Protein AF-A0A1C6E6M8-F1 (afdb_monomer)

Mean predicted aligned error: 11.09 Å

Foldseek 3Di:
DDPPPVPPQPPLLVQLVVLVVDDDDRSLVVSLVVVLVVVLVCLLPPQCVDPVRVVCQLPQEYADPVSLVVNVVDPRCRSVVSSVVVNVVVVVVCVVVVVPPPPPDDDDDPPPPNHYHPSCVVSCCVSVPRSVVSSVVVVVVVVD

pLDDT: mean 75.67, std 17.4, range [36.88, 94.56]

Sequence (144 aa):
MDKGELEKLSIEHIRIYESFEKKEKCALCRCIEDFENQVLNAISTDLVMDLEFFPKFGEQYTFCDYHMSKMEDMRDKLGMAIMLKKLITLEIRKMESGQIENKVSKFFIKKANEKKCFVCEKVNLKAMNSDIDITLELWKNKEV

Solvent-accessible surface area (backbone atoms only — not comparable to full-atom values): 8591 Å² total; per-residue (Å²): 134,75,93,73,76,79,58,83,72,50,74,69,51,53,58,49,55,62,32,61,76,47,89,90,55,60,32,65,61,49,53,50,52,56,46,44,52,49,52,55,49,40,42,37,64,56,40,68,72,32,84,76,55,39,72,39,49,69,71,54,25,44,70,44,73,68,59,44,51,53,55,71,68,44,91,64,54,62,24,54,50,54,52,49,52,51,45,52,53,54,51,50,51,37,55,74,69,65,66,61,77,86,72,89,77,63,89,89,66,89,70,74,65,90,41,46,31,49,65,59,52,54,45,48,52,46,46,74,73,49,51,50,63,52,50,52,51,58,50,62,66,66,77,111

Radius of gyration: 20.33 Å; Cα contacts (8 Å, |Δi|>4): 88; chains: 1; bounding box: 51×35×60 Å

Secondary structure (DSSP, 8-state):
--TT------HHHHHHHHHHS--SS-HHHHHHHHHHHHHHHHHHHTGGG-TTHHHHBTTTEE--HHHHHHHHHSS--HHHHHHHHHHHHHHHHHHHTT------S-TT-----SSEEHHHHHHHHHIIIIIHHHHHHHHHTT--

Structure (mmCIF, N/CA/C/O backbone):
data_AF-A0A1C6E6M8-F1
#
_entry.id   AF-A0A1C6E6M8-F1
#
loop_
_atom_site.group_PDB
_atom_site.id
_atom_site.type_symbol
_atom_site.labe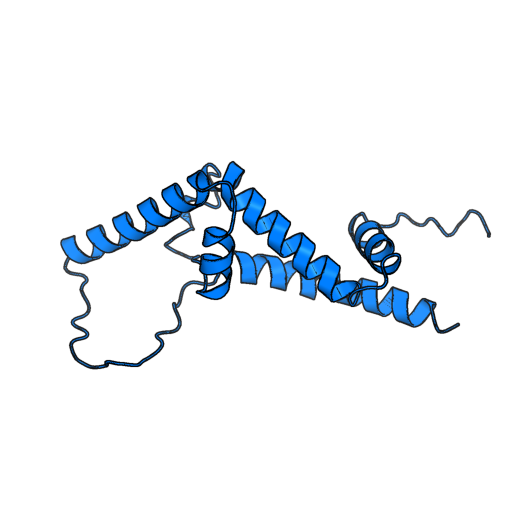l_atom_id
_atom_site.label_alt_id
_atom_site.label_comp_id
_atom_site.label_asym_id
_atom_site.label_entity_id
_atom_site.label_seq_id
_atom_site.pdbx_PDB_ins_code
_atom_site.Cartn_x
_atom_site.Cartn_y
_atom_site.Cartn_z
_atom_site.occupancy
_atom_site.B_iso_or_equiv
_atom_site.auth_seq_id
_atom_site.auth_comp_id
_atom_site.auth_asym_id
_atom_site.auth_atom_id
_atom_site.pdbx_PDB_model_num
ATOM 1 N N . MET A 1 1 ? 22.616 10.397 -34.368 1.00 42.84 1 MET A N 1
ATOM 2 C CA . MET A 1 1 ? 21.831 10.707 -33.159 1.00 42.84 1 MET A CA 1
ATOM 3 C C . MET A 1 1 ? 22.077 12.160 -32.838 1.00 42.84 1 MET A C 1
ATOM 5 O O . MET A 1 1 ? 23.188 12.507 -32.446 1.00 42.84 1 MET A O 1
ATOM 9 N N . ASP A 1 2 ? 21.101 12.994 -33.173 1.00 36.88 2 ASP A N 1
ATOM 10 C CA . ASP A 1 2 ? 21.190 14.437 -33.000 1.00 36.88 2 ASP A CA 1
ATOM 11 C C . ASP A 1 2 ? 21.008 14.797 -31.517 1.00 36.88 2 ASP A C 1
ATOM 13 O O . ASP A 1 2 ? 20.257 14.149 -30.791 1.00 36.88 2 ASP A O 1
ATOM 17 N N . LYS A 1 3 ? 21.753 15.795 -31.043 1.00 42.59 3 LYS A N 1
ATOM 18 C CA . LYS A 1 3 ? 21.921 16.132 -29.615 1.00 42.59 3 LYS A CA 1
ATOM 19 C C . LYS A 1 3 ? 20.726 16.895 -29.009 1.00 42.59 3 LYS A C 1
ATOM 21 O O . LYS A 1 3 ? 20.855 17.426 -27.909 1.00 42.59 3 LYS A O 1
ATOM 26 N N . GLY A 1 4 ? 19.594 16.958 -29.712 1.00 41.03 4 GLY A N 1
ATOM 27 C CA . GLY A 1 4 ? 18.408 17.739 -29.335 1.00 41.03 4 GLY A CA 1
ATOM 28 C C . GLY A 1 4 ? 17.255 16.951 -28.704 1.00 41.03 4 GLY A C 1
ATOM 29 O O . GLY A 1 4 ? 16.408 17.564 -28.070 1.00 41.03 4 GLY A O 1
ATOM 30 N N . GLU A 1 5 ? 17.226 15.619 -28.824 1.00 45.94 5 GLU A N 1
ATOM 31 C CA . GLU A 1 5 ? 16.059 14.793 -28.438 1.00 45.94 5 GLU A CA 1
ATOM 32 C C . GLU A 1 5 ? 16.144 14.172 -27.033 1.00 45.94 5 GLU A C 1
ATOM 34 O O . GLU A 1 5 ? 15.262 13.423 -26.625 1.00 45.94 5 GLU A O 1
ATOM 39 N N . LEU A 1 6 ? 17.155 14.529 -26.234 1.00 47.50 6 LEU A N 1
ATOM 40 C CA . LEU A 1 6 ? 17.065 14.400 -24.772 1.00 47.50 6 LEU A CA 1
ATOM 41 C C . LEU A 1 6 ? 16.269 15.586 -24.200 1.00 47.50 6 LEU A C 1
ATOM 43 O O . LEU A 1 6 ? 16.694 16.257 -23.257 1.00 47.50 6 LEU A O 1
ATOM 47 N N . GLU A 1 7 ? 15.103 15.863 -24.785 1.00 47.25 7 GLU A N 1
ATOM 48 C CA . GLU A 1 7 ? 14.041 16.563 -24.072 1.00 47.25 7 GLU A CA 1
ATOM 49 C C . GLU A 1 7 ? 13.844 15.827 -22.747 1.00 47.25 7 GLU A C 1
ATOM 51 O O . GLU A 1 7 ? 13.830 14.598 -22.723 1.00 47.25 7 GLU A O 1
ATOM 56 N N . LYS A 1 8 ? 13.821 16.573 -21.636 1.00 49.94 8 LYS A N 1
ATOM 57 C CA . LYS A 1 8 ? 13.818 16.056 -20.260 1.00 49.94 8 LYS A CA 1
ATOM 58 C C . LYS A 1 8 ? 12.895 14.841 -20.118 1.00 49.94 8 LYS A C 1
ATOM 60 O O . LYS A 1 8 ? 11.706 15.000 -19.855 1.00 49.94 8 LYS A O 1
ATOM 65 N N . LEU A 1 9 ? 13.460 13.640 -20.228 1.00 55.22 9 LEU A N 1
ATOM 66 C CA . LEU A 1 9 ? 12.756 12.407 -19.918 1.00 55.22 9 LEU A CA 1
ATOM 67 C C . LEU A 1 9 ? 12.319 12.527 -18.462 1.00 55.22 9 LEU A C 1
ATOM 69 O O . LEU A 1 9 ? 13.164 12.626 -17.566 1.00 55.22 9 LEU A O 1
ATOM 73 N N . SER A 1 10 ? 11.005 12.598 -18.222 1.00 63.72 10 SER A N 1
ATOM 74 C CA . SER A 1 10 ? 10.509 12.576 -16.848 1.00 63.72 10 SER A CA 1
ATOM 75 C C . SER A 1 10 ? 11.003 11.282 -16.193 1.00 63.72 10 SER A C 1
ATOM 77 O O . SER A 1 10 ? 11.241 10.276 -16.867 1.00 63.72 10 SER A O 1
ATOM 79 N N . ILE A 1 11 ? 11.176 11.290 -14.871 1.00 62.75 11 ILE A N 1
ATOM 80 C CA . ILE A 1 11 ? 11.626 10.102 -14.126 1.00 62.75 11 ILE A CA 1
ATOM 81 C C . ILE A 1 11 ? 10.732 8.883 -14.440 1.00 62.75 11 ILE A C 1
ATOM 83 O O . ILE A 1 11 ? 11.206 7.747 -14.448 1.00 62.75 11 ILE A O 1
ATOM 87 N N . GLU A 1 12 ? 9.456 9.116 -14.761 1.00 62.62 12 GLU A N 1
ATOM 88 C CA . GLU A 1 12 ? 8.508 8.074 -15.164 1.00 62.62 12 GLU A CA 1
ATOM 89 C C . GLU A 1 12 ? 8.906 7.400 -16.484 1.00 62.62 12 GLU A C 1
ATOM 91 O O . GLU A 1 12 ? 8.842 6.174 -16.577 1.00 62.62 12 GLU A O 1
ATOM 96 N N . HIS A 1 13 ? 9.404 8.160 -17.466 1.00 65.56 13 HIS A N 1
ATOM 97 C CA . H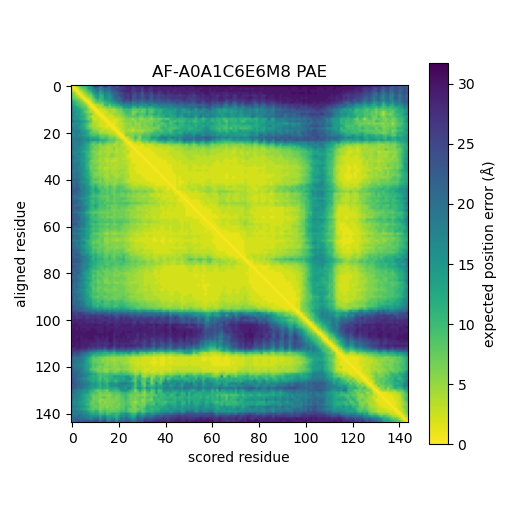IS A 1 13 ? 9.872 7.608 -18.737 1.00 65.56 13 HIS A CA 1
ATOM 98 C C . HIS A 1 13 ? 11.057 6.665 -18.527 1.00 65.56 13 HIS A C 1
ATOM 100 O O . HIS A 1 13 ? 11.040 5.543 -19.032 1.00 65.56 13 HIS A O 1
ATOM 106 N N . ILE A 1 14 ? 12.057 7.077 -17.737 1.00 69.25 14 ILE A N 1
ATOM 107 C CA . ILE A 1 14 ? 13.278 6.289 -17.481 1.00 69.25 14 ILE A CA 1
ATOM 108 C C . ILE A 1 14 ? 12.923 4.901 -16.931 1.00 69.25 14 ILE A C 1
ATOM 110 O O . ILE A 1 14 ? 13.394 3.885 -17.437 1.00 69.25 14 ILE A O 1
ATOM 114 N N . ARG A 1 15 ? 12.015 4.845 -15.952 1.00 68.25 15 ARG A N 1
ATOM 115 C CA . ARG A 1 15 ? 11.573 3.593 -15.323 1.00 68.25 15 ARG A CA 1
ATOM 116 C C . ARG A 1 15 ? 10.910 2.623 -16.310 1.00 68.25 15 ARG A C 1
ATOM 118 O O . ARG A 1 15 ? 11.092 1.405 -16.216 1.00 68.25 15 ARG A O 1
ATOM 125 N N . ILE A 1 16 ? 10.126 3.154 -17.245 1.00 70.00 16 ILE A N 1
ATOM 126 C CA . ILE A 1 16 ? 9.446 2.354 -18.268 1.00 70.00 16 ILE A CA 1
ATOM 127 C C . ILE A 1 16 ? 10.457 1.873 -19.312 1.00 70.00 16 ILE A C 1
ATOM 129 O O . ILE A 1 16 ? 10.448 0.689 -19.653 1.00 70.00 16 ILE A O 1
ATOM 133 N N . TYR A 1 17 ? 11.380 2.735 -19.750 1.00 71.19 17 TYR A N 1
ATOM 134 C CA . TYR A 1 17 ? 12.478 2.365 -20.650 1.00 71.19 17 TYR A CA 1
ATOM 135 C C . TYR A 1 17 ? 13.330 1.220 -20.090 1.00 71.19 17 TYR A C 1
ATOM 137 O O . TYR A 1 17 ? 13.491 0.202 -20.763 1.00 71.19 17 TYR A O 1
ATOM 145 N N . GLU A 1 18 ? 13.792 1.320 -18.841 1.00 70.81 18 GLU A N 1
ATOM 146 C CA . GLU A 1 18 ? 14.549 0.251 -18.166 1.00 70.81 18 GLU A CA 1
ATOM 147 C C . GLU A 1 18 ? 13.756 -1.066 -18.095 1.00 70.81 18 GLU A C 1
ATOM 149 O O . GLU A 1 18 ? 14.308 -2.169 -18.161 1.00 70.81 18 GLU A O 1
ATOM 154 N N . SER A 1 19 ? 12.427 -0.977 -18.001 1.00 70.50 19 SER A N 1
ATOM 155 C CA . SER A 1 19 ? 11.555 -2.152 -17.979 1.00 70.50 19 SER A CA 1
ATOM 156 C C . SER A 1 19 ? 11.433 -2.841 -19.343 1.00 70.50 19 SER A C 1
ATOM 158 O O . SER A 1 19 ? 11.178 -4.049 -19.374 1.00 70.50 19 SER A O 1
ATOM 160 N N . PHE A 1 20 ? 11.647 -2.119 -20.451 1.00 69.94 20 PHE A N 1
ATOM 161 C CA . PHE A 1 20 ? 11.684 -2.667 -21.814 1.00 69.94 20 PHE A CA 1
ATOM 162 C C . PHE A 1 20 ? 12.978 -3.425 -22.141 1.00 69.94 20 PHE A C 1
ATOM 164 O O . PHE A 1 20 ? 12.977 -4.235 -23.069 1.00 69.94 20 PHE A O 1
ATOM 171 N N . GLU A 1 21 ? 14.068 -3.205 -21.403 1.00 70.00 21 GLU A N 1
ATOM 172 C CA . GLU A 1 21 ? 15.346 -3.899 -21.634 1.00 70.00 21 GLU A CA 1
ATOM 173 C C . GLU A 1 21 ? 15.301 -5.380 -21.216 1.00 70.00 21 GLU A C 1
ATOM 175 O O . GLU A 1 21 ? 16.079 -6.209 -21.695 1.00 70.00 21 GLU A O 1
ATOM 180 N N . LYS A 1 22 ? 14.350 -5.748 -20.352 1.00 67.69 22 LYS A N 1
ATOM 181 C CA . LYS A 1 22 ? 14.202 -7.098 -19.794 1.00 67.69 22 LYS A CA 1
ATOM 182 C C . LYS A 1 22 ? 13.121 -7.896 -20.547 1.00 67.69 22 LYS A C 1
ATOM 184 O O . LYS A 1 22 ? 11.994 -7.434 -20.697 1.00 67.69 22 LYS A O 1
ATOM 189 N N . LYS A 1 23 ? 13.419 -9.141 -20.955 1.00 65.19 23 LYS A N 1
ATOM 190 C CA . LYS A 1 23 ? 12.580 -9.934 -21.894 1.00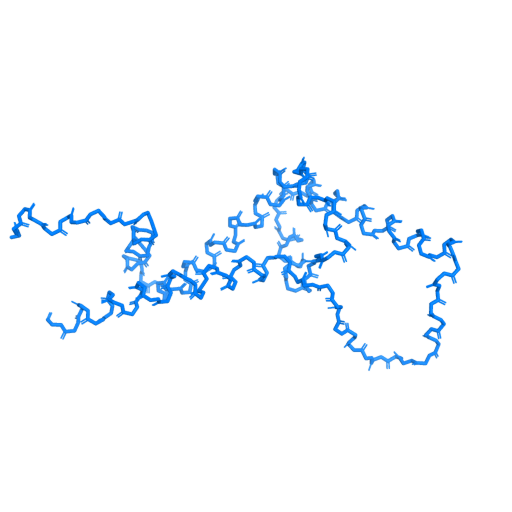 65.19 23 LYS A CA 1
ATOM 191 C C . LYS A 1 23 ? 11.507 -10.858 -21.282 1.00 65.19 23 LYS A C 1
ATOM 193 O O . LYS A 1 23 ? 10.742 -11.458 -22.022 1.00 65.19 23 LYS A O 1
ATOM 198 N N . GLU A 1 24 ? 11.440 -11.002 -19.960 1.00 66.81 24 GLU A N 1
ATOM 199 C CA . GLU A 1 24 ? 10.632 -12.063 -19.314 1.00 66.81 24 GLU A CA 1
ATOM 200 C C . GLU A 1 24 ? 9.128 -11.757 -19.133 1.00 66.81 24 GLU A C 1
ATOM 202 O O . GLU A 1 24 ? 8.327 -12.677 -18.996 1.00 66.81 24 GLU A O 1
ATOM 207 N N . LYS A 1 25 ? 8.730 -10.478 -19.113 1.00 67.62 25 LYS A N 1
ATOM 208 C CA . LYS A 1 25 ? 7.346 -10.000 -18.918 1.00 67.62 25 LYS A CA 1
ATOM 209 C C . LYS A 1 25 ? 7.129 -8.714 -19.719 1.00 67.62 25 LYS A C 1
ATOM 211 O O . LYS A 1 25 ? 8.094 -8.002 -20.002 1.00 67.62 25 LYS A O 1
ATOM 216 N N . CYS A 1 26 ? 5.867 -8.389 -20.017 1.00 79.19 26 CYS A N 1
ATOM 217 C CA . CYS A 1 26 ? 5.480 -7.080 -20.555 1.00 79.19 26 CYS A CA 1
ATOM 218 C C . CYS A 1 26 ? 6.030 -5.947 -19.666 1.00 79.19 26 CYS A C 1
ATOM 220 O O . CYS A 1 26 ? 5.900 -6.008 -18.440 1.00 79.19 26 CYS A O 1
ATOM 222 N N . ALA A 1 27 ? 6.634 -4.922 -20.279 1.00 75.62 27 ALA A N 1
ATOM 223 C CA . ALA A 1 27 ? 7.276 -3.808 -19.575 1.00 75.62 27 ALA A CA 1
ATOM 224 C C . ALA A 1 27 ? 6.306 -3.073 -18.634 1.00 75.62 27 ALA A C 1
ATOM 226 O O . ALA A 1 27 ? 6.650 -2.819 -17.481 1.00 75.62 27 ALA A O 1
ATOM 227 N N . LEU A 1 28 ? 5.067 -2.837 -19.083 1.00 77.06 28 LEU A N 1
ATOM 228 C CA . LEU A 1 28 ? 4.018 -2.228 -18.264 1.00 77.06 28 LEU A CA 1
ATOM 229 C C . LEU A 1 28 ? 3.658 -3.101 -17.056 1.00 77.06 28 LEU A C 1
ATOM 231 O O . LEU A 1 28 ? 3.606 -2.610 -15.932 1.00 77.06 28 LEU A O 1
ATOM 235 N N . CYS A 1 29 ? 3.462 -4.407 -17.264 1.00 79.94 29 CYS A N 1
ATOM 236 C CA . CYS A 1 29 ? 3.164 -5.331 -16.167 1.00 79.94 29 CYS A CA 1
ATOM 237 C C . CYS A 1 29 ? 4.280 -5.333 -15.115 1.00 79.94 29 CYS A C 1
ATOM 239 O O . CYS A 1 29 ? 3.991 -5.329 -13.922 1.00 79.94 29 CYS A O 1
ATOM 241 N N . ARG A 1 30 ? 5.544 -5.277 -15.551 1.00 80.31 30 ARG A N 1
ATOM 242 C CA . ARG A 1 30 ? 6.709 -5.182 -14.663 1.00 80.31 30 ARG A CA 1
ATOM 243 C C . ARG A 1 30 ? 6.720 -3.868 -13.881 1.00 80.31 30 ARG A C 1
ATOM 245 O O . ARG A 1 30 ? 6.867 -3.890 -12.668 1.00 80.31 30 ARG A O 1
ATOM 252 N N . CYS A 1 31 ? 6.493 -2.735 -14.547 1.00 79.94 31 CYS A N 1
ATOM 253 C CA . CYS A 1 31 ? 6.389 -1.427 -13.892 1.00 79.94 31 CYS A CA 1
ATOM 254 C C . CYS A 1 31 ? 5.286 -1.384 -12.829 1.00 79.94 31 CYS A C 1
ATOM 256 O O . CYS A 1 31 ? 5.480 -0.796 -11.760 1.00 79.94 31 CYS A O 1
ATOM 258 N N . ILE A 1 32 ? 4.141 -2.001 -13.111 1.00 83.25 32 ILE A N 1
ATOM 259 C CA . ILE A 1 32 ? 3.025 -2.097 -12.171 1.00 83.25 32 ILE A CA 1
ATOM 260 C C . ILE A 1 32 ? 3.418 -2.958 -10.966 1.00 83.25 32 ILE A C 1
ATOM 262 O O . ILE A 1 32 ? 3.286 -2.500 -9.834 1.00 83.25 32 ILE A O 1
ATOM 266 N N . GLU A 1 33 ? 3.963 -4.152 -11.197 1.00 86.69 33 GLU A N 1
ATOM 267 C CA . GLU A 1 33 ? 4.386 -5.086 -10.143 1.00 86.69 33 GLU A CA 1
ATOM 268 C C . GLU A 1 33 ? 5.499 -4.495 -9.262 1.00 86.69 33 GLU A C 1
ATOM 270 O O . GLU A 1 33 ? 5.420 -4.533 -8.035 1.00 86.69 33 GLU A O 1
ATOM 275 N N . ASP A 1 34 ? 6.499 -3.853 -9.867 1.00 86.06 34 ASP A N 1
ATOM 276 C CA . ASP A 1 34 ? 7.574 -3.180 -9.138 1.00 86.06 34 ASP A CA 1
ATOM 277 C C . ASP A 1 34 ? 7.033 -2.030 -8.284 1.00 86.06 34 ASP A C 1
ATOM 279 O O . ASP A 1 34 ? 7.527 -1.783 -7.185 1.00 86.06 34 ASP A O 1
ATOM 283 N N . PHE A 1 35 ? 6.014 -1.313 -8.767 1.00 87.19 35 PHE A N 1
ATOM 284 C CA . PHE A 1 35 ? 5.427 -0.220 -7.997 1.00 87.19 35 PHE A CA 1
ATOM 285 C C . PHE A 1 35 ? 4.570 -0.743 -6.852 1.00 87.19 35 PHE A C 1
ATOM 287 O O . PHE A 1 35 ? 4.652 -0.228 -5.743 1.00 87.19 35 PHE A O 1
ATOM 294 N N . GLU A 1 36 ? 3.777 -1.777 -7.109 1.00 91.25 36 GLU A N 1
ATOM 295 C CA . GLU A 1 36 ? 3.016 -2.479 -6.084 1.00 91.25 36 GLU A CA 1
ATOM 296 C C . GLU A 1 36 ? 3.945 -2.929 -4.946 1.00 91.25 36 GLU A C 1
ATOM 298 O O . GLU A 1 36 ? 3.691 -2.616 -3.783 1.00 91.25 36 GLU A O 1
ATOM 303 N N . ASN A 1 37 ? 5.077 -3.556 -5.280 1.00 90.81 37 ASN A N 1
ATOM 304 C CA . ASN A 1 37 ? 6.082 -3.984 -4.306 1.00 90.81 37 ASN A CA 1
ATOM 305 C C . ASN A 1 37 ? 6.709 -2.803 -3.547 1.00 90.81 37 ASN A C 1
ATOM 307 O O . ASN A 1 37 ? 6.916 -2.891 -2.338 1.00 90.81 37 ASN A O 1
ATOM 311 N N . GLN A 1 38 ? 6.980 -1.677 -4.216 1.00 90.00 38 GLN A N 1
ATOM 312 C CA . GLN A 1 38 ? 7.456 -0.455 -3.552 1.00 90.00 38 GLN A CA 1
ATOM 313 C C . GLN A 1 38 ? 6.437 0.082 -2.542 1.00 90.00 38 GLN A C 1
ATOM 315 O O . GLN A 1 38 ? 6.815 0.445 -1.430 1.00 90.00 38 GLN A O 1
ATOM 320 N N . VAL A 1 39 ? 5.151 0.100 -2.899 1.00 91.25 39 VAL A N 1
ATOM 321 C CA . VAL A 1 39 ? 4.078 0.537 -1.997 1.00 91.25 39 VAL A CA 1
ATOM 322 C C . VAL A 1 39 ? 3.973 -0.404 -0.795 1.00 91.25 39 VAL A C 1
ATOM 324 O O . VAL A 1 39 ? 3.912 0.071 0.334 1.00 91.25 39 VAL A O 1
ATOM 327 N N . LEU A 1 40 ? 4.003 -1.723 -1.007 1.00 91.56 40 LEU A N 1
ATOM 328 C CA . LEU A 1 40 ? 3.976 -2.722 0.071 1.00 91.56 40 LEU A CA 1
ATOM 329 C C . LEU A 1 40 ? 5.181 -2.588 1.024 1.00 91.56 40 LEU A C 1
ATOM 331 O O . LEU A 1 40 ? 5.022 -2.640 2.246 1.00 91.56 40 LEU A O 1
ATOM 335 N N . ASN A 1 41 ? 6.374 -2.329 0.480 1.00 90.88 41 ASN A N 1
ATOM 336 C CA . ASN A 1 41 ? 7.575 -2.035 1.266 1.00 90.88 41 ASN A CA 1
ATOM 337 C C . ASN A 1 41 ? 7.420 -0.761 2.097 1.00 90.88 41 ASN A C 1
ATOM 339 O O . ASN A 1 41 ? 7.645 -0.808 3.303 1.00 90.88 41 ASN A O 1
ATOM 343 N N . ALA A 1 42 ? 6.954 0.333 1.493 1.00 90.12 42 ALA A N 1
ATOM 344 C CA . ALA A 1 42 ? 6.717 1.586 2.205 1.00 90.12 42 ALA A CA 1
ATOM 345 C C . ALA A 1 42 ? 5.669 1.433 3.320 1.00 90.12 42 ALA A C 1
AT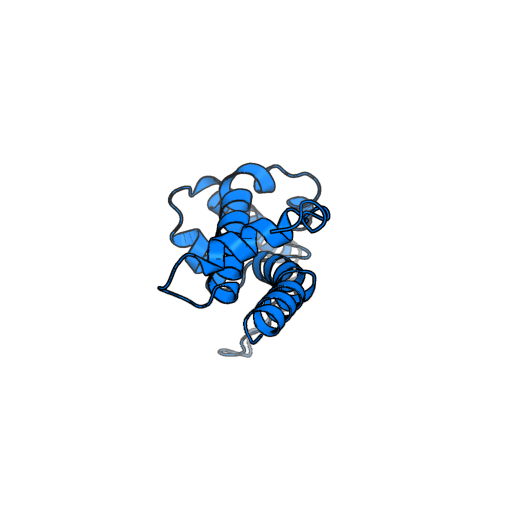OM 347 O O . ALA A 1 42 ? 5.792 2.051 4.374 1.00 90.12 42 ALA A O 1
ATOM 348 N N . ILE A 1 43 ? 4.649 0.588 3.117 1.00 89.38 43 ILE A N 1
ATOM 349 C CA . ILE A 1 43 ? 3.680 0.231 4.164 1.00 89.38 43 ILE A CA 1
ATOM 350 C C . ILE A 1 43 ? 4.367 -0.485 5.318 1.00 89.38 43 ILE A C 1
ATOM 352 O O . ILE A 1 43 ? 4.072 -0.196 6.472 1.00 89.38 43 ILE A O 1
ATOM 356 N N . SER A 1 44 ? 5.258 -1.423 5.018 1.00 85.19 44 SER A N 1
ATOM 357 C CA . SER A 1 44 ? 5.912 -2.235 6.042 1.00 85.19 44 SER A CA 1
ATOM 358 C C . SER A 1 44 ? 6.897 -1.445 6.907 1.00 85.19 44 SER A C 1
ATOM 360 O O . SER A 1 44 ? 7.148 -1.863 8.036 1.00 85.19 44 SER A O 1
ATOM 362 N N . THR A 1 45 ? 7.398 -0.306 6.414 1.00 85.94 45 THR A N 1
ATOM 363 C CA . THR A 1 45 ? 8.394 0.530 7.098 1.00 85.94 45 THR A CA 1
ATOM 364 C C . THR A 1 45 ? 7.836 1.882 7.546 1.00 85.94 45 THR A C 1
ATOM 366 O O . THR A 1 45 ? 7.594 2.099 8.732 1.00 85.94 45 THR A O 1
ATOM 369 N N . ASP A 1 46 ? 7.615 2.797 6.606 1.00 88.19 46 ASP A N 1
ATOM 370 C CA . ASP A 1 46 ? 7.522 4.230 6.894 1.00 88.19 46 ASP A CA 1
ATOM 371 C C . ASP A 1 46 ? 6.074 4.685 7.070 1.00 88.19 46 ASP A C 1
ATOM 373 O O . ASP A 1 46 ? 5.762 5.483 7.954 1.00 88.19 46 ASP A O 1
ATOM 377 N N . LEU A 1 47 ? 5.152 4.142 6.269 1.00 88.00 47 LEU A N 1
ATOM 378 C CA . LEU A 1 47 ? 3.768 4.613 6.263 1.00 88.00 47 LEU A CA 1
ATOM 379 C C . LEU A 1 47 ? 3.025 4.280 7.558 1.00 88.00 47 LEU A C 1
ATOM 381 O O . LEU A 1 47 ? 2.100 4.998 7.919 1.00 88.00 47 LEU A O 1
ATOM 385 N N . VAL A 1 48 ? 3.424 3.256 8.316 1.00 88.50 48 VAL A N 1
ATOM 386 C CA . VAL A 1 48 ? 2.823 3.013 9.644 1.00 88.50 48 VAL A CA 1
ATOM 387 C C . VAL A 1 48 ? 3.100 4.125 10.658 1.00 88.50 48 VAL A C 1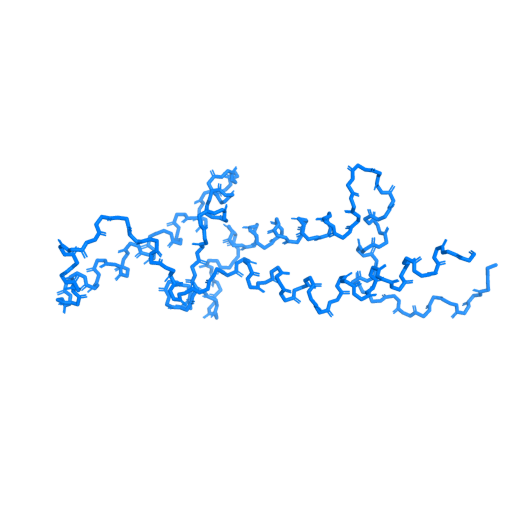
ATOM 389 O O . VAL A 1 48 ? 2.423 4.187 11.682 1.00 88.50 48 VAL A O 1
ATOM 392 N N . MET A 1 49 ? 4.059 5.008 10.378 1.00 89.38 49 MET A N 1
ATOM 393 C CA . MET A 1 49 ? 4.359 6.193 11.183 1.00 89.38 49 MET A CA 1
ATOM 394 C C . MET A 1 49 ? 3.826 7.488 10.554 1.00 89.38 49 MET A C 1
ATOM 396 O O . MET A 1 49 ? 3.900 8.546 11.178 1.00 89.38 49 MET A O 1
ATOM 400 N N . ASP A 1 50 ? 3.288 7.423 9.337 1.00 93.06 50 ASP A N 1
ATOM 401 C CA . ASP A 1 50 ? 2.846 8.599 8.599 1.00 93.06 50 ASP A CA 1
ATOM 402 C C . ASP A 1 50 ? 1.552 9.186 9.187 1.00 93.06 50 ASP A C 1
ATOM 404 O O . ASP A 1 50 ? 0.531 8.505 9.339 1.00 93.06 50 ASP A O 1
ATOM 408 N N . LEU A 1 51 ? 1.599 10.480 9.512 1.00 91.50 51 LEU A N 1
ATOM 409 C CA . LEU A 1 51 ? 0.515 11.187 10.197 1.00 91.50 51 LEU A CA 1
ATOM 410 C C . LEU A 1 51 ? -0.696 11.467 9.297 1.00 91.50 51 LEU A C 1
ATOM 412 O O . LEU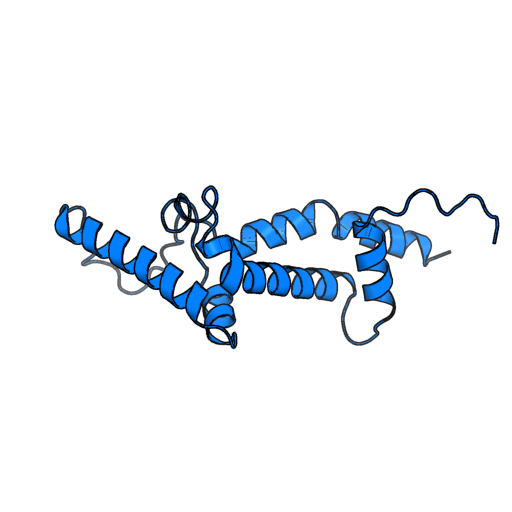 A 1 51 ? -1.772 11.753 9.816 1.00 91.50 51 LEU A O 1
ATOM 416 N N . GLU A 1 52 ? -0.565 11.374 7.974 1.00 90.62 52 GLU A N 1
ATOM 417 C CA . GLU A 1 52 ? -1.679 11.592 7.049 1.00 90.62 52 GLU A CA 1
ATOM 418 C C . GLU A 1 52 ? -2.351 10.287 6.621 1.00 90.62 52 GLU A C 1
ATOM 420 O O . GLU A 1 52 ? -3.573 10.226 6.453 1.00 90.62 52 GLU A O 1
ATOM 425 N N . PHE A 1 53 ? -1.557 9.242 6.416 1.00 90.75 53 PHE A N 1
ATOM 426 C CA . PHE A 1 53 ? -1.985 7.931 5.968 1.00 90.75 53 PHE A CA 1
ATOM 427 C C . PHE A 1 53 ? -2.493 7.089 7.129 1.00 90.75 53 PHE A C 1
ATOM 429 O O . PHE A 1 53 ? -3.608 6.561 7.046 1.00 90.75 53 PHE A O 1
ATOM 436 N N . PHE A 1 54 ? -1.708 6.952 8.204 1.00 92.38 54 PHE A N 1
ATOM 437 C CA . PHE A 1 54 ? -2.017 5.978 9.242 1.00 92.38 54 PHE A CA 1
ATOM 438 C C . PHE A 1 54 ? -3.387 6.234 9.873 1.00 92.38 54 PHE A C 1
ATOM 440 O O . PHE A 1 54 ? -4.129 5.260 9.994 1.00 92.38 54 PHE A O 1
ATOM 447 N N . PRO A 1 55 ? -3.823 7.480 10.180 1.00 92.75 55 PRO A N 1
ATOM 448 C CA . PRO A 1 55 ? -5.180 7.754 10.664 1.00 92.75 55 PRO A CA 1
ATOM 449 C C . PRO A 1 55 ? -6.287 7.270 9.721 1.00 92.75 55 PRO A C 1
ATOM 451 O O . PRO A 1 55 ? -7.239 6.649 10.188 1.00 92.75 55 PRO A O 1
ATOM 454 N N . LYS A 1 56 ? -6.116 7.438 8.404 1.00 92.56 56 LYS A N 1
ATOM 455 C CA . LYS A 1 56 ? -7.100 7.039 7.381 1.00 92.56 56 LYS A CA 1
ATOM 456 C C . LYS A 1 56 ? -7.181 5.523 7.195 1.00 92.56 56 LYS A C 1
ATOM 458 O O . LYS A 1 56 ? -8.210 5.009 6.745 1.00 92.56 56 LYS A O 1
ATOM 463 N N . PHE A 1 57 ? -6.121 4.786 7.528 1.00 91.69 57 PHE A N 1
ATOM 464 C CA . PHE A 1 57 ? -6.136 3.328 7.458 1.00 91.69 57 PHE A CA 1
ATOM 465 C C . PHE A 1 57 ? -7.088 2.726 8.496 1.00 91.69 57 PHE A C 1
ATOM 467 O O . PHE A 1 57 ? -7.045 3.065 9.676 1.00 91.69 57 PHE A O 1
ATOM 474 N N . GLY A 1 58 ? -7.956 1.820 8.059 1.00 89.31 58 GLY A N 1
ATOM 475 C CA . GLY A 1 58 ? -9.031 1.245 8.858 1.00 89.31 58 GLY A CA 1
ATOM 476 C C . GLY A 1 58 ? -10.315 2.075 8.873 1.00 89.31 58 GLY A C 1
ATOM 477 O O . GLY A 1 58 ? -11.354 1.522 9.219 1.00 89.31 58 GLY A O 1
ATOM 478 N N . GLU A 1 59 ? -10.295 3.337 8.441 1.00 88.94 59 GLU A N 1
ATOM 479 C CA . GLU A 1 59 ? -11.487 4.191 8.310 1.00 88.94 59 GLU A CA 1
ATOM 480 C C . GLU A 1 59 ? -11.897 4.349 6.845 1.00 88.94 59 GLU A C 1
ATOM 482 O O . GLU A 1 59 ? -13.008 3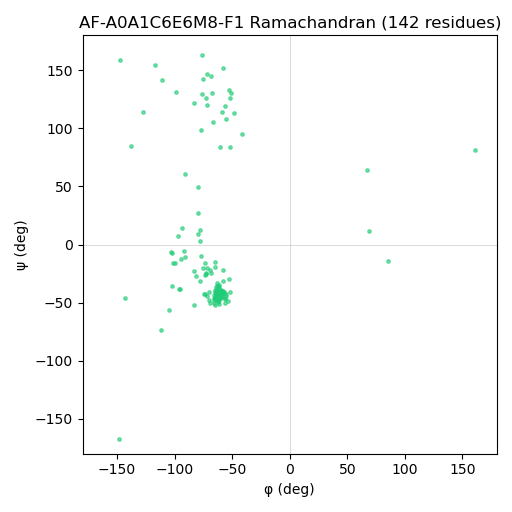.983 6.475 1.00 88.94 59 GLU A O 1
ATOM 487 N N . GLN A 1 60 ? -10.971 4.820 6.010 1.00 90.56 60 GLN A N 1
ATOM 488 C CA . GLN A 1 60 ? -11.165 5.056 4.576 1.00 90.56 60 GLN A CA 1
ATOM 489 C C . GLN A 1 60 ? -10.534 3.941 3.738 1.00 90.56 60 GLN A C 1
ATOM 491 O O . GLN A 1 60 ? -11.079 3.531 2.712 1.00 90.56 60 GLN A O 1
ATOM 496 N N . TYR A 1 61 ? -9.397 3.423 4.210 1.00 90.81 61 TYR A N 1
ATOM 497 C CA . TYR A 1 61 ? -8.610 2.424 3.500 1.00 90.81 61 TYR A CA 1
ATOM 498 C C . TYR A 1 61 ? -8.511 1.101 4.251 1.00 90.81 61 TYR A C 1
ATOM 500 O O . TYR A 1 61 ? -8.581 1.044 5.477 1.00 90.81 61 TYR A O 1
ATOM 508 N N . THR A 1 62 ? -8.296 0.027 3.503 1.00 91.88 62 THR A N 1
ATOM 509 C CA . THR A 1 62 ? -7.961 -1.304 4.019 1.00 91.88 62 THR A CA 1
ATOM 510 C C . THR A 1 62 ? -7.055 -2.042 3.023 1.00 91.88 62 THR A C 1
ATOM 512 O O . THR A 1 62 ? -6.527 -1.428 2.092 1.00 91.88 62 THR A O 1
ATOM 515 N N . PHE A 1 63 ? -6.858 -3.348 3.200 1.00 91.12 63 PHE A N 1
ATOM 516 C CA . PHE A 1 63 ? -6.272 -4.227 2.191 1.00 91.12 63 PHE A CA 1
ATOM 517 C C . PHE A 1 63 ? -7.330 -5.193 1.665 1.00 91.12 63 PHE A C 1
ATOM 519 O O . PHE A 1 63 ? -8.188 -5.651 2.416 1.00 91.12 63 PHE A O 1
ATOM 526 N N . CYS A 1 64 ? -7.291 -5.471 0.361 1.00 91.94 64 CYS A N 1
ATOM 527 C CA . CYS A 1 64 ? -8.020 -6.609 -0.185 1.00 91.94 64 CYS A CA 1
ATOM 528 C C . CYS A 1 64 ? -7.272 -7.904 0.149 1.00 91.94 64 CYS A C 1
ATOM 530 O O . CYS A 1 64 ? -6.078 -7.862 0.443 1.00 91.94 64 CYS A O 1
ATOM 532 N N . ASP A 1 65 ? -7.955 -9.042 0.037 1.00 90.06 65 ASP A N 1
ATOM 533 C CA . ASP A 1 65 ? -7.396 -10.362 0.357 1.00 90.06 65 ASP A CA 1
ATOM 534 C C . ASP A 1 65 ? -6.056 -10.616 -0.351 1.00 90.06 65 ASP A C 1
ATOM 536 O O . ASP A 1 65 ? -5.100 -11.082 0.259 1.00 90.06 65 ASP A O 1
ATOM 540 N N . TYR A 1 66 ? -5.955 -10.216 -1.621 1.00 92.38 66 TYR A N 1
ATOM 541 C CA . TYR A 1 66 ? -4.730 -10.339 -2.409 1.00 92.38 66 TYR A CA 1
ATOM 542 C C . TYR A 1 66 ? -3.556 -9.539 -1.819 1.00 92.38 66 TYR A C 1
ATOM 544 O O . TYR A 1 66 ? -2.480 -10.090 -1.598 1.00 92.38 66 TYR A O 1
ATOM 552 N N . HIS A 1 67 ? -3.755 -8.253 -1.515 1.00 93.44 67 HIS A N 1
ATOM 553 C CA . HIS A 1 67 ? -2.682 -7.427 -0.953 1.00 93.44 67 HIS A CA 1
ATOM 554 C C . HIS A 1 67 ? -2.392 -7.764 0.513 1.00 93.44 67 HIS A C 1
ATOM 556 O O . HIS A 1 67 ? -1.262 -7.583 0.955 1.00 93.44 67 HIS A O 1
ATOM 562 N N . MET A 1 68 ? -3.372 -8.290 1.256 1.00 91.00 68 MET A N 1
ATOM 563 C CA . MET A 1 68 ? -3.128 -8.828 2.594 1.00 91.00 68 MET A CA 1
ATOM 564 C C . MET A 1 68 ? -2.226 -10.065 2.523 1.00 91.00 68 MET A C 1
ATOM 566 O O . MET A 1 68 ? -1.213 -10.107 3.211 1.00 91.00 68 MET A O 1
ATOM 570 N N . SER A 1 69 ? -2.522 -11.013 1.628 1.00 91.50 69 SER A N 1
ATOM 571 C CA . SER A 1 69 ? -1.682 -12.197 1.408 1.00 91.50 69 SER A CA 1
ATOM 572 C C . SER A 1 69 ? -0.262 -11.822 0.970 1.00 91.50 69 SER A C 1
ATOM 574 O O . SER A 1 69 ? 0.702 -12.392 1.464 1.00 91.50 69 SER A O 1
ATOM 576 N N . LYS A 1 70 ? -0.091 -10.804 0.118 1.00 91.50 70 LYS A N 1
ATOM 577 C CA . LYS A 1 70 ? 1.258 -10.326 -0.223 1.00 91.50 70 LYS A CA 1
ATOM 578 C C . LYS A 1 70 ? 2.011 -9.743 0.974 1.00 91.50 70 LYS A C 1
ATOM 580 O O . LYS A 1 70 ? 3.197 -10.018 1.127 1.00 91.50 70 LYS A O 1
ATOM 585 N N . MET A 1 71 ? 1.348 -8.967 1.834 1.00 89.19 71 MET A N 1
ATOM 586 C CA . MET A 1 71 ? 1.951 -8.483 3.088 1.00 89.19 71 MET A CA 1
ATOM 587 C C . MET A 1 71 ? 2.323 -9.654 4.019 1.00 89.19 71 MET A C 1
ATOM 589 O O . MET A 1 71 ? 3.360 -9.631 4.688 1.00 89.19 71 MET A O 1
ATOM 593 N N . GLU A 1 72 ? 1.520 -10.721 4.026 1.00 88.81 72 GLU A N 1
ATOM 594 C CA . GLU A 1 72 ? 1.802 -11.975 4.739 1.00 88.81 72 GLU A CA 1
ATOM 595 C C . GLU A 1 72 ? 3.018 -12.736 4.209 1.00 88.81 72 GLU A C 1
ATOM 597 O O . GLU A 1 72 ? 3.617 -13.495 4.969 1.00 88.81 72 GLU A O 1
ATOM 602 N N . ASP A 1 73 ? 3.473 -12.467 2.991 1.00 89.69 73 ASP A N 1
ATOM 603 C CA . ASP A 1 73 ? 4.684 -13.076 2.430 1.00 89.69 73 ASP A CA 1
ATOM 604 C C . ASP A 1 73 ? 5.939 -12.210 2.629 1.00 89.69 73 ASP A C 1
ATOM 606 O O . ASP A 1 73 ? 7.071 -12.676 2.474 1.00 89.69 73 ASP A O 1
ATOM 610 N N . MET A 1 74 ? 5.779 -10.945 3.029 1.00 86.94 74 MET A N 1
ATOM 611 C CA . MET A 1 74 ? 6.910 -10.037 3.229 1.00 86.94 74 MET A CA 1
ATOM 612 C C . MET A 1 74 ? 7.786 -10.429 4.420 1.00 86.94 74 MET A C 1
ATOM 614 O O . MET A 1 74 ? 7.294 -10.869 5.455 1.00 86.94 74 MET A O 1
ATOM 618 N N . ARG A 1 75 ? 9.104 -10.223 4.320 1.00 83.88 75 ARG A N 1
ATOM 619 C CA . ARG A 1 75 ? 10.030 -10.574 5.411 1.00 83.88 75 ARG A CA 1
ATOM 620 C C . ARG A 1 75 ? 9.785 -9.749 6.677 1.00 83.88 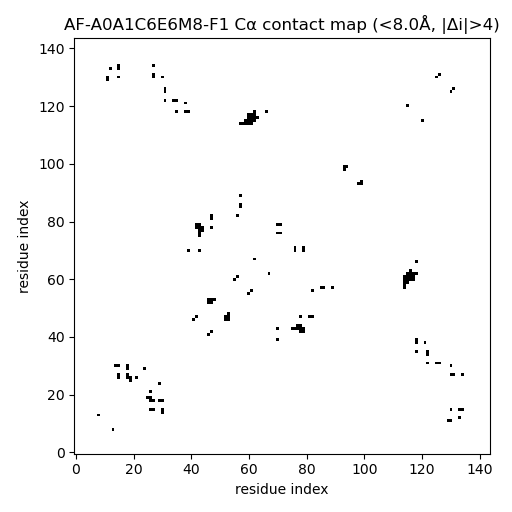75 ARG A C 1
ATOM 622 O O . ARG A 1 75 ? 9.832 -10.302 7.773 1.00 83.88 75 ARG A O 1
ATOM 629 N N . ASP A 1 76 ? 9.553 -8.447 6.526 1.00 83.56 76 ASP A N 1
ATOM 630 C CA . ASP A 1 76 ? 9.262 -7.566 7.655 1.00 83.56 76 ASP A CA 1
ATOM 631 C C . ASP A 1 76 ? 7.778 -7.650 8.026 1.00 83.56 76 ASP A C 1
ATOM 633 O O . ASP A 1 76 ? 6.895 -7.408 7.204 1.00 83.56 76 ASP A O 1
ATOM 637 N N . LYS A 1 77 ? 7.511 -8.024 9.278 1.00 88.19 77 LYS A N 1
ATOM 638 C CA . LYS A 1 77 ? 6.160 -8.194 9.822 1.00 88.19 77 LYS A CA 1
ATOM 639 C C . LYS A 1 77 ? 5.710 -7.040 10.700 1.00 88.19 77 LYS A C 1
ATOM 641 O O . LYS A 1 77 ? 4.547 -7.024 11.101 1.00 88.19 77 LYS A O 1
ATOM 646 N N . LEU A 1 78 ? 6.586 -6.085 11.009 1.00 89.75 78 LEU A N 1
ATOM 647 C CA . LEU A 1 78 ? 6.281 -5.029 11.966 1.00 89.75 78 LEU A CA 1
ATOM 648 C C . LEU A 1 78 ? 5.161 -4.123 11.455 1.00 89.75 78 LEU A C 1
ATOM 650 O O . LEU A 1 78 ? 4.153 -3.953 12.146 1.00 89.75 78 LEU A O 1
ATOM 654 N N . GLY A 1 79 ? 5.293 -3.599 10.233 1.00 88.44 79 GLY A N 1
ATOM 655 C CA . GLY A 1 79 ? 4.262 -2.743 9.652 1.00 88.44 79 GLY A CA 1
ATOM 656 C C . GLY A 1 79 ? 2.915 -3.461 9.549 1.00 88.44 79 GLY A C 1
ATOM 657 O O . GLY A 1 79 ? 1.888 -2.928 9.969 1.00 88.44 79 GLY A O 1
ATOM 658 N N . MET A 1 80 ? 2.913 -4.727 9.118 1.00 89.56 80 MET A N 1
ATOM 659 C CA . MET A 1 80 ? 1.698 -5.545 9.089 1.00 89.56 80 MET A CA 1
ATOM 660 C C . MET A 1 80 ? 1.072 -5.711 10.485 1.00 89.56 80 MET A C 1
ATOM 662 O O . MET A 1 80 ? -0.135 -5.524 10.643 1.00 89.56 80 MET A O 1
ATOM 666 N N . ALA A 1 81 ? 1.871 -6.013 11.512 1.00 92.19 81 ALA A N 1
ATOM 667 C CA . ALA A 1 81 ? 1.384 -6.184 12.879 1.00 92.19 81 ALA A CA 1
ATOM 668 C C . ALA A 1 81 ? 0.752 -4.897 13.436 1.00 92.19 81 ALA A C 1
ATOM 670 O O . ALA A 1 81 ? -0.306 -4.948 14.067 1.00 92.19 81 ALA A O 1
ATOM 671 N N . ILE A 1 82 ? 1.358 -3.737 13.167 1.00 93.00 82 ILE A N 1
ATOM 672 C CA . ILE A 1 82 ? 0.823 -2.427 13.568 1.00 93.00 82 ILE A CA 1
ATOM 673 C C . ILE A 1 82 ? -0.531 -2.168 12.892 1.00 93.00 82 ILE A C 1
ATOM 675 O O . ILE A 1 82 ? -1.495 -1.761 13.549 1.00 93.00 82 ILE A O 1
ATOM 679 N N . MET A 1 83 ? -0.630 -2.462 11.595 1.00 90.69 83 MET A N 1
ATOM 680 C CA . MET A 1 83 ? -1.856 -2.292 10.814 1.00 90.69 83 MET A CA 1
ATOM 681 C C . MET A 1 83 ? -2.977 -3.218 11.297 1.00 90.69 83 MET A C 1
ATOM 683 O O . MET A 1 83 ? -4.103 -2.763 11.513 1.00 90.69 83 MET A O 1
ATOM 687 N N . LEU A 1 84 ? -2.673 -4.495 11.546 1.00 91.88 84 LEU A N 1
ATOM 688 C CA . LEU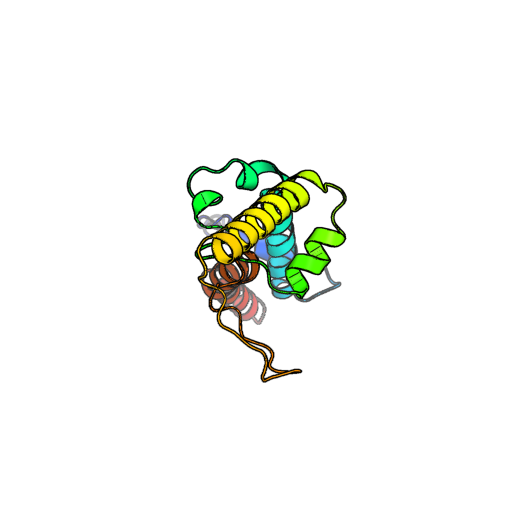 A 1 84 ? -3.629 -5.452 12.107 1.00 91.88 84 LEU A CA 1
ATOM 689 C C . LEU A 1 84 ? -4.096 -5.041 13.502 1.00 91.88 84 LEU A C 1
ATOM 691 O O . LEU A 1 84 ? -5.298 -5.044 13.768 1.00 91.88 84 LEU A O 1
ATOM 695 N N . LYS A 1 85 ? -3.175 -4.617 14.377 1.00 94.31 85 LYS A N 1
ATOM 696 C CA . LYS A 1 85 ? -3.516 -4.104 15.709 1.00 94.31 85 LYS A CA 1
ATOM 697 C C . LYS A 1 85 ? -4.515 -2.954 15.613 1.00 94.31 85 LYS A C 1
ATOM 699 O O . LYS A 1 85 ? -5.477 -2.918 16.385 1.00 94.31 85 LYS A O 1
ATOM 704 N N . LYS A 1 86 ? -4.327 -2.036 14.658 1.00 93.06 86 LYS A N 1
ATOM 705 C CA . LYS A 1 86 ? -5.271 -0.941 14.421 1.00 93.06 86 LYS A CA 1
ATOM 706 C C . LYS A 1 86 ? -6.648 -1.459 13.994 1.00 93.06 86 LYS A C 1
ATOM 708 O O . LYS A 1 86 ? -7.642 -1.058 14.595 1.00 93.06 86 LYS A O 1
ATOM 713 N N . LEU A 1 87 ? -6.715 -2.355 13.006 1.00 91.94 87 LEU A N 1
ATOM 714 C CA . LEU A 1 87 ? -7.984 -2.919 12.522 1.00 91.94 87 LEU A CA 1
ATOM 715 C C . LEU A 1 87 ? -8.749 -3.657 13.627 1.00 91.94 87 LEU A C 1
ATOM 717 O O . LEU A 1 87 ? -9.942 -3.420 13.802 1.00 91.94 87 LEU A O 1
ATOM 721 N N . ILE A 1 88 ? -8.055 -4.483 14.412 1.00 93.19 88 ILE A N 1
ATOM 722 C CA . ILE A 1 88 ? -8.638 -5.211 15.545 1.00 93.19 88 ILE A CA 1
ATOM 723 C C . ILE A 1 88 ? -9.168 -4.229 16.595 1.00 93.19 88 ILE A C 1
ATOM 725 O O . ILE A 1 88 ? -10.299 -4.366 17.048 1.00 93.19 88 ILE A O 1
ATOM 729 N N . THR A 1 89 ? -8.390 -3.198 16.941 1.00 94.56 89 THR A N 1
ATOM 730 C CA . THR A 1 89 ? -8.806 -2.176 17.918 1.00 94.56 89 THR A CA 1
ATOM 731 C C . THR A 1 89 ? -10.070 -1.444 17.467 1.00 94.56 89 THR A C 1
ATOM 733 O O . THR A 1 89 ? -10.968 -1.202 18.272 1.00 94.56 89 THR A O 1
ATOM 736 N N . LEU A 1 90 ? -10.156 -1.089 16.182 1.00 90.81 90 LEU A N 1
ATOM 737 C CA . LEU A 1 90 ? -11.346 -0.452 15.620 1.00 90.81 90 LEU A CA 1
ATOM 738 C C . LEU A 1 90 ? -12.568 -1.368 15.706 1.00 90.81 90 LEU A C 1
ATOM 740 O O . LEU A 1 90 ? -13.653 -0.898 16.036 1.00 90.81 90 LEU A O 1
ATOM 744 N N . GLU A 1 91 ? -12.399 -2.660 15.433 1.00 88.12 91 GLU A N 1
ATOM 745 C CA . GLU A 1 91 ? -13.500 -3.617 15.486 1.00 88.12 91 GLU A CA 1
ATOM 746 C C . GLU A 1 91 ? -13.975 -3.872 16.924 1.00 88.12 91 GLU A C 1
ATOM 748 O O . GLU A 1 91 ? -15.177 -3.842 17.173 1.00 88.12 91 GLU A O 1
ATOM 753 N N . ILE A 1 92 ? -13.054 -3.993 17.889 1.00 91.81 92 ILE A N 1
ATOM 754 C CA . ILE A 1 92 ? -13.386 -4.086 19.322 1.00 91.81 92 ILE A CA 1
ATOM 755 C C . ILE A 1 92 ? -14.229 -2.880 19.761 1.00 91.81 92 ILE A C 1
ATOM 757 O O . ILE A 1 92 ? -15.285 -3.055 20.363 1.00 91.81 92 ILE A O 1
ATOM 761 N N . ARG A 1 93 ? -13.837 -1.655 19.385 1.00 90.38 93 ARG A N 1
ATOM 762 C CA . ARG A 1 93 ? -14.594 -0.437 19.736 1.00 90.38 93 ARG A CA 1
ATOM 763 C C . ARG A 1 93 ? -16.009 -0.420 19.158 1.00 90.38 93 ARG A C 1
ATOM 765 O O . ARG A 1 93 ? -16.934 0.071 19.805 1.00 90.38 93 ARG A O 1
ATOM 772 N N . LYS A 1 94 ? -16.211 -0.941 17.944 1.00 86.38 94 LYS A N 1
ATOM 773 C CA . LYS A 1 94 ? -17.564 -1.085 17.373 1.00 86.38 94 LYS A CA 1
ATOM 774 C C . LYS A 1 94 ? -18.410 -2.075 18.165 1.00 86.38 94 LYS A C 1
ATOM 776 O O . LYS A 1 94 ? -19.599 -1.833 18.359 1.00 86.38 94 LYS A O 1
ATOM 781 N N . MET A 1 95 ? -17.797 -3.168 18.624 1.00 85.88 95 MET A N 1
ATOM 782 C CA . MET A 1 95 ? -18.477 -4.155 19.460 1.00 85.88 95 MET A CA 1
ATOM 783 C C . MET A 1 95 ? -18.887 -3.549 20.807 1.00 85.88 95 MET A C 1
ATOM 785 O O . MET A 1 95 ? -20.039 -3.679 21.209 1.00 85.88 95 MET A O 1
ATOM 789 N N . GLU A 1 96 ? -17.976 -2.825 21.461 1.00 89.44 96 GLU A N 1
ATOM 790 C CA . GLU A 1 96 ? -18.222 -2.151 22.745 1.00 89.44 96 GLU A CA 1
ATOM 791 C C . GLU A 1 96 ? -19.278 -1.041 22.646 1.00 89.44 96 GLU A C 1
ATOM 793 O O . GLU A 1 96 ? -20.085 -0.868 23.555 1.00 89.44 96 GLU A O 1
ATOM 798 N N . SER A 1 97 ? -19.314 -0.302 21.534 1.00 85.81 97 SER A N 1
ATOM 799 C CA . SER A 1 97 ? -20.287 0.780 21.311 1.00 85.81 97 SER A CA 1
ATOM 800 C C . SER A 1 97 ? -21.689 0.301 20.913 1.00 85.81 97 SER A C 1
ATOM 802 O O . SER A 1 97 ? -22.558 1.127 20.637 1.00 85.81 97 SER A O 1
ATOM 804 N N . GLY A 1 98 ? -21.937 -1.013 20.867 1.00 73.19 98 GLY A N 1
ATOM 805 C CA . GLY A 1 98 ? -23.239 -1.566 20.489 1.00 73.19 98 GLY A CA 1
ATOM 806 C C . GLY A 1 98 ? -23.599 -1.359 19.013 1.00 73.19 98 GLY A C 1
ATOM 807 O O . GLY A 1 98 ? -24.732 -1.626 18.621 1.00 73.19 98 GLY A O 1
ATOM 808 N N . GLN A 1 99 ? -22.647 -0.942 18.168 1.00 64.12 99 GLN A N 1
ATOM 809 C CA . GLN A 1 99 ? -22.814 -0.816 16.712 1.00 64.12 99 GLN A CA 1
ATOM 810 C C . GLN A 1 99 ? -22.680 -2.167 15.988 1.00 64.12 99 GLN A C 1
ATOM 812 O O . GLN A 1 99 ? -22.275 -2.237 14.826 1.00 64.12 99 GLN A O 1
ATOM 817 N N . ILE A 1 100 ? -22.995 -3.268 16.672 1.00 59.34 100 ILE A N 1
ATOM 818 C CA . ILE A 1 100 ? -23.020 -4.591 16.060 1.00 59.34 100 ILE A CA 1
ATOM 819 C C . ILE A 1 100 ? -24.313 -4.677 15.248 1.00 59.34 100 ILE A C 1
ATOM 821 O O . ILE A 1 100 ? -25.386 -4.949 15.785 1.00 59.34 100 ILE A O 1
ATOM 825 N N . GLU A 1 101 ? -24.227 -4.446 13.936 1.00 58.31 101 GLU A N 1
ATOM 826 C CA . GLU A 1 101 ? -25.276 -4.889 13.017 1.00 58.31 101 GLU A CA 1
ATOM 827 C C . GLU A 1 101 ? -25.447 -6.403 13.219 1.00 58.31 101 GLU A C 1
ATOM 829 O O . GLU A 1 101 ? -24.574 -7.184 12.834 1.00 58.31 101 GLU A O 1
ATOM 834 N N . ASN A 1 102 ? -26.553 -6.825 13.838 1.00 46.84 102 ASN A N 1
ATOM 835 C CA . ASN A 1 102 ? -26.924 -8.230 14.003 1.00 46.84 102 ASN A CA 1
ATOM 836 C C . ASN A 1 102 ? -27.085 -8.900 12.627 1.00 46.84 102 ASN A C 1
ATOM 838 O O . ASN A 1 102 ? -28.182 -9.021 12.085 1.00 46.84 102 ASN A O 1
ATOM 842 N N . LYS A 1 103 ? -25.983 -9.364 12.039 1.00 49.03 103 LYS A N 1
ATOM 843 C CA . LYS A 1 103 ? -25.972 -10.151 10.805 1.00 49.03 103 LYS A CA 1
ATOM 844 C C . LYS A 1 103 ? -26.041 -11.636 11.117 1.00 49.03 103 LYS A C 1
ATOM 846 O O . LYS A 1 103 ? -25.170 -12.408 10.737 1.00 49.03 103 LYS A O 1
ATOM 851 N N . VAL A 1 104 ? -27.119 -12.056 11.769 1.00 44.12 104 VAL A N 1
ATOM 852 C CA . VAL A 1 104 ? -27.427 -13.488 11.927 1.00 44.12 104 VAL A CA 1
ATOM 853 C C . VAL A 1 104 ? -28.067 -14.065 10.646 1.00 44.12 104 VAL A C 1
ATOM 855 O O . VAL A 1 104 ? -28.499 -15.206 10.605 1.00 44.12 104 VAL A O 1
ATOM 858 N N . SER A 1 105 ? -28.103 -13.322 9.536 1.00 39.81 105 SER A N 1
ATOM 859 C CA . SER A 1 105 ? -28.640 -13.815 8.263 1.00 39.81 105 SER A CA 1
ATOM 860 C C . SER A 1 105 ? -27.776 -13.390 7.077 1.00 39.81 105 SER A C 1
ATOM 862 O O . SER A 1 105 ? -28.030 -12.366 6.454 1.00 39.81 105 SER A O 1
ATOM 864 N N . LYS A 1 106 ? -26.727 -14.175 6.789 1.00 37.31 106 LYS A N 1
ATOM 865 C CA . LYS A 1 106 ? -26.155 -14.466 5.450 1.00 37.31 106 LYS A CA 1
ATOM 866 C C . LYS A 1 106 ? -24.729 -15.004 5.597 1.00 37.31 106 LYS A C 1
ATOM 868 O O . LYS A 1 106 ? -23.745 -14.291 5.412 1.00 37.31 106 LYS A O 1
ATOM 873 N N . PHE A 1 107 ? -24.635 -16.300 5.890 1.00 40.62 107 PHE A N 1
ATOM 874 C CA . PHE A 1 107 ? -23.516 -17.104 5.404 1.00 40.62 107 PHE A CA 1
ATOM 875 C C . PHE A 1 107 ? -23.424 -16.882 3.880 1.00 40.62 107 PHE A C 1
ATOM 877 O O . PHE A 1 107 ? -24.427 -17.016 3.184 1.00 40.62 107 PHE A O 1
ATOM 884 N N . PHE A 1 108 ? -22.245 -16.491 3.391 1.00 41.66 108 PHE A N 1
ATOM 885 C CA . PHE A 1 108 ? -21.927 -16.214 1.981 1.00 41.66 108 PHE A CA 1
ATOM 886 C C . PHE A 1 108 ? -22.611 -14.998 1.334 1.00 41.66 108 PHE A C 1
ATOM 888 O O . PHE A 1 108 ? -23.293 -15.115 0.323 1.00 41.66 108 PHE A O 1
ATOM 895 N N . ILE A 1 109 ? -22.322 -13.790 1.821 1.00 40.19 109 ILE A N 1
ATOM 896 C CA . ILE A 1 109 ? -22.224 -12.637 0.916 1.00 40.19 109 ILE A CA 1
ATOM 897 C C . ILE A 1 109 ? -20.890 -11.956 1.176 1.00 40.19 109 ILE A C 1
ATOM 899 O O . ILE A 1 109 ? -20.656 -11.405 2.249 1.00 40.19 109 ILE A O 1
ATOM 903 N N . LYS A 1 110 ? -20.031 -12.015 0.158 1.00 41.34 110 LYS A N 1
ATOM 904 C CA . LYS A 1 110 ? -18.834 -11.201 -0.047 1.00 41.34 110 LYS A CA 1
ATOM 905 C C . LYS A 1 110 ? -19.261 -9.730 0.099 1.00 41.34 110 LYS A C 1
ATOM 907 O O . LYS A 1 110 ? -19.649 -9.104 -0.883 1.00 41.34 110 LYS A O 1
ATOM 912 N N . LYS A 1 111 ? -19.333 -9.197 1.330 1.00 40.06 111 LYS A N 1
ATOM 913 C CA . LYS A 1 111 ? -19.609 -7.770 1.545 1.00 40.06 111 LYS A CA 1
ATOM 914 C C . LYS A 1 111 ? -18.374 -7.092 0.975 1.00 40.06 111 LYS A C 1
ATOM 916 O O . LYS A 1 111 ? -17.295 -7.210 1.551 1.00 40.06 111 LYS A O 1
ATOM 921 N N . ALA A 1 112 ? -18.519 -6.480 -0.197 1.00 42.44 112 ALA A N 1
ATOM 922 C CA . ALA A 1 112 ? -17.547 -5.526 -0.684 1.00 42.44 112 ALA A CA 1
ATOM 923 C C . ALA A 1 112 ? -17.286 -4.573 0.483 1.00 42.44 112 ALA A C 1
ATOM 925 O O . ALA A 1 112 ? -18.208 -3.925 0.981 1.00 42.44 112 ALA A O 1
ATOM 926 N N . ASN A 1 113 ? -16.071 -4.619 1.018 1.00 52.38 113 ASN A N 1
ATOM 927 C CA . ASN A 1 113 ? -15.639 -3.674 2.027 1.00 52.38 113 ASN A CA 1
ATOM 928 C C . ASN A 1 113 ? -15.836 -2.296 1.378 1.00 52.38 113 ASN A C 1
ATOM 930 O O . ASN A 1 113 ? -15.273 -2.050 0.316 1.00 52.38 113 ASN A O 1
ATOM 934 N N . GLU A 1 114 ? -16.675 -1.426 1.947 1.00 62.41 114 GLU A N 1
ATOM 935 C CA . GLU A 1 114 ? -16.881 -0.062 1.413 1.00 62.41 114 GLU A CA 1
ATOM 936 C C . GLU A 1 114 ? -15.554 0.716 1.352 1.00 62.41 114 GLU A C 1
ATOM 938 O O . GLU A 1 114 ? -15.387 1.650 0.572 1.00 62.41 114 GLU A O 1
ATOM 943 N N . LYS A 1 115 ? -14.584 0.284 2.164 1.00 77.06 115 LYS A N 1
ATOM 944 C CA . LYS A 1 115 ? -13.222 0.802 2.228 1.00 77.06 115 LYS A CA 1
ATOM 945 C C . LYS A 1 115 ? -12.404 0.307 1.045 1.00 77.06 115 LYS A C 1
ATOM 947 O O . LYS A 1 115 ? -12.305 -0.895 0.794 1.00 77.06 115 LYS A O 1
ATOM 952 N N . LYS A 1 116 ? -11.746 1.242 0.367 1.00 89.56 116 LYS A N 1
ATOM 953 C CA . LYS A 1 116 ? -10.879 0.940 -0.772 1.00 89.56 116 LYS A CA 1
ATOM 954 C C . LYS A 1 116 ? -9.593 0.267 -0.308 1.00 89.56 116 LYS A C 1
ATOM 956 O O . LYS A 1 116 ? -9.065 0.567 0.766 1.00 89.56 116 LYS A O 1
ATOM 961 N N . CYS A 1 117 ? -9.055 -0.629 -1.134 1.00 92.00 117 CYS A N 1
ATOM 962 C CA . CYS A 1 117 ? -7.715 -1.140 -0.894 1.00 92.00 117 CYS A CA 1
ATOM 963 C C . CYS A 1 117 ? -6.687 -0.049 -1.209 1.00 92.00 117 CYS A C 1
ATOM 965 O O . CYS A 1 117 ? -6.610 0.399 -2.351 1.00 92.00 117 CYS A O 1
ATOM 967 N N . PHE A 1 118 ? -5.882 0.340 -0.219 1.00 92.00 118 PHE A N 1
ATOM 968 C CA . PHE A 1 118 ? -4.898 1.411 -0.394 1.00 92.00 118 PHE A CA 1
ATOM 969 C C . PHE A 1 118 ? -3.897 1.110 -1.516 1.00 92.00 118 PHE A C 1
ATOM 971 O O . PHE A 1 118 ? -3.619 1.970 -2.347 1.00 92.00 118 PHE A O 1
ATOM 978 N N . VAL A 1 119 ? -3.391 -0.126 -1.568 1.00 92.44 119 VAL A N 1
ATOM 979 C CA . VAL A 1 119 ? -2.420 -0.539 -2.590 1.00 92.44 119 VAL A CA 1
ATOM 980 C C . VAL A 1 119 ? -3.064 -0.517 -3.973 1.00 92.44 119 VAL A C 1
ATOM 982 O O . VAL A 1 119 ? -2.505 0.094 -4.877 1.00 92.44 119 VAL A O 1
ATOM 985 N N . CYS A 1 120 ? -4.277 -1.070 -4.128 1.00 91.69 120 CYS A N 1
ATOM 986 C CA . CYS A 1 120 ? -5.026 -0.979 -5.388 1.00 91.69 120 CYS A CA 1
ATOM 987 C C . CYS A 1 120 ? -5.205 0.472 -5.836 1.00 91.69 120 CYS A C 1
ATOM 989 O O . CYS A 1 120 ? -5.032 0.773 -7.008 1.00 91.69 120 CYS A O 1
ATOM 991 N N . GLU A 1 121 ? -5.556 1.375 -4.923 1.00 90.56 121 GLU A N 1
ATOM 992 C CA . GLU A 1 121 ? -5.784 2.776 -5.265 1.00 90.56 121 GLU A CA 1
ATOM 993 C C . GLU A 1 121 ? -4.502 3.461 -5.729 1.00 90.56 121 GLU A C 1
ATOM 995 O O . GLU A 1 121 ? -4.512 4.136 -6.756 1.00 90.56 121 GLU A O 1
ATOM 1000 N N . LYS A 1 122 ? -3.374 3.226 -5.050 1.00 88.12 122 LYS A N 1
ATOM 1001 C CA . LYS A 1 122 ? -2.075 3.748 -5.489 1.00 88.12 122 LYS A CA 1
ATOM 1002 C C . LYS A 1 122 ? -1.646 3.159 -6.828 1.00 88.12 122 LYS A C 1
ATOM 1004 O O . LYS A 1 122 ? -1.236 3.912 -7.708 1.00 88.12 122 LYS A O 1
ATOM 1009 N N . VAL A 1 123 ? -1.760 1.843 -6.994 1.00 85.94 123 VAL A N 1
ATOM 1010 C CA . VAL A 1 123 ? -1.374 1.147 -8.227 1.00 85.94 123 VAL A CA 1
ATOM 1011 C C . VAL A 1 123 ? -2.235 1.597 -9.403 1.00 85.94 123 VAL A C 1
ATOM 1013 O O . VAL A 1 123 ? -1.685 1.920 -10.449 1.00 85.94 123 VAL A O 1
ATOM 1016 N N . ASN A 1 124 ? -3.555 1.695 -9.231 1.00 78.94 124 ASN A N 1
ATOM 1017 C CA . ASN A 1 124 ? -4.462 2.147 -10.285 1.00 78.94 124 ASN A CA 1
ATOM 1018 C C . ASN A 1 124 ? -4.192 3.600 -10.672 1.00 78.94 124 ASN A C 1
ATOM 1020 O O . ASN A 1 124 ? -4.109 3.897 -11.858 1.00 78.94 124 ASN A O 1
ATOM 1024 N N . LEU A 1 125 ? -3.997 4.493 -9.694 1.00 72.00 125 LEU A N 1
ATOM 1025 C CA . LEU A 1 125 ? -3.631 5.882 -9.976 1.00 72.00 125 LEU A CA 1
ATOM 1026 C C . LEU A 1 125 ? -2.332 5.967 -10.778 1.00 72.00 125 LEU A C 1
ATOM 1028 O O . LEU A 1 125 ? -2.258 6.741 -11.723 1.00 72.00 125 LEU A O 1
ATOM 1032 N N . LYS A 1 126 ? -1.320 5.158 -10.448 1.00 67.19 126 LYS A N 1
ATOM 1033 C CA . LYS A 1 126 ? -0.068 5.151 -11.210 1.00 67.19 126 LYS A CA 1
ATOM 1034 C C . LYS A 1 126 ? -0.229 4.557 -12.609 1.00 67.19 126 LYS A C 1
ATOM 1036 O O . LYS A 1 126 ? 0.216 5.153 -13.584 1.00 67.19 126 LYS A O 1
ATOM 1041 N N . ALA A 1 127 ? -0.882 3.401 -12.711 1.00 62.97 127 ALA A N 1
ATOM 1042 C CA . ALA A 1 127 ? -1.085 2.720 -13.983 1.00 62.97 127 ALA A CA 1
ATOM 1043 C C . ALA A 1 127 ? -1.880 3.596 -14.963 1.00 62.97 127 ALA A C 1
ATOM 1045 O O . ALA A 1 127 ? -1.531 3.662 -16.136 1.00 62.97 127 ALA A O 1
ATOM 1046 N N . MET A 1 128 ? -2.912 4.293 -14.475 1.00 59.91 128 MET A N 1
ATOM 1047 C CA . MET A 1 128 ? -3.799 5.113 -15.304 1.00 59.91 128 MET A CA 1
ATOM 1048 C C . MET A 1 128 ? -3.242 6.502 -15.640 1.00 59.91 128 MET A C 1
ATOM 1050 O O . MET A 1 128 ? -3.633 7.032 -16.671 1.00 59.91 128 MET A O 1
ATOM 1054 N N . ASN A 1 129 ? -2.368 7.096 -14.815 1.00 63.25 129 ASN A N 1
ATOM 1055 C CA . ASN A 1 129 ? -1.958 8.500 -14.996 1.00 63.25 129 ASN A CA 1
ATOM 1056 C C . ASN A 1 129 ? -0.601 8.709 -15.689 1.00 63.25 129 ASN A C 1
ATOM 1058 O O . ASN A 1 129 ? -0.322 9.834 -16.089 1.00 63.25 129 ASN A O 1
ATOM 1062 N N . SER A 1 130 ? 0.263 7.694 -15.793 1.00 65.19 130 SER A N 1
ATOM 1063 C CA . SER A 1 130 ? 1.595 7.870 -16.404 1.00 65.19 130 SER A CA 1
ATOM 1064 C C . SER A 1 130 ? 2.041 6.673 -17.229 1.00 65.19 130 SER A C 1
ATOM 1066 O O . SER A 1 130 ? 2.512 6.827 -18.353 1.00 65.19 130 SER A O 1
ATOM 1068 N N . ASP A 1 131 ? 1.888 5.462 -16.692 1.00 67.50 131 ASP A N 1
ATOM 1069 C CA . ASP A 1 131 ? 2.627 4.328 -17.244 1.00 67.50 131 ASP A CA 1
ATOM 1070 C C . ASP A 1 131 ? 1.996 3.788 -18.540 1.00 67.50 131 ASP A C 1
ATOM 1072 O O . ASP A 1 131 ? 2.727 3.339 -19.424 1.00 67.50 131 ASP A O 1
ATOM 1076 N N . ILE A 1 132 ? 0.668 3.869 -18.705 1.00 69.94 132 ILE A N 1
ATOM 1077 C CA . ILE A 1 132 ? -0.014 3.450 -19.945 1.00 69.94 132 ILE A CA 1
ATOM 1078 C C . ILE A 1 132 ? 0.307 4.391 -21.107 1.00 69.94 132 ILE A C 1
ATOM 1080 O O . ILE A 1 132 ? 0.704 3.911 -22.168 1.00 69.94 132 ILE A O 1
ATOM 1084 N N . ASP A 1 133 ? 0.169 5.703 -20.915 1.00 71.00 133 ASP A N 1
ATOM 1085 C CA . ASP A 1 133 ? 0.349 6.682 -21.991 1.00 71.00 133 ASP A CA 1
ATOM 1086 C C . ASP A 1 133 ? 1.789 6.683 -22.507 1.00 71.00 133 ASP A C 1
ATOM 1088 O O . ASP A 1 133 ? 2.011 6.565 -23.714 1.00 71.00 133 ASP A O 1
ATOM 1092 N N . ILE A 1 134 ? 2.765 6.675 -21.592 1.00 71.81 134 ILE A N 1
ATOM 1093 C CA . ILE A 1 134 ? 4.183 6.566 -21.947 1.00 71.81 134 ILE A CA 1
ATOM 1094 C C . ILE A 1 134 ? 4.453 5.228 -22.643 1.00 71.81 134 ILE A C 1
ATOM 1096 O O . ILE A 1 134 ? 5.115 5.188 -23.676 1.00 71.81 134 ILE A O 1
ATOM 1100 N N . THR A 1 135 ? 3.918 4.112 -22.132 1.00 69.31 135 THR A N 1
ATOM 1101 C CA . THR A 1 135 ? 4.100 2.807 -22.791 1.00 69.31 135 THR A CA 1
ATOM 1102 C C . THR A 1 135 ? 3.552 2.825 -24.219 1.00 69.31 135 THR A C 1
ATOM 1104 O O . THR A 1 135 ? 4.215 2.308 -25.115 1.00 69.31 135 THR A O 1
ATOM 1107 N N . LEU A 1 136 ? 2.378 3.422 -24.455 1.00 71.44 136 LEU A N 1
ATOM 1108 C CA . LEU A 1 136 ? 1.776 3.539 -25.786 1.00 71.44 136 LEU A CA 1
ATOM 1109 C C . LEU A 1 136 ? 2.607 4.421 -26.724 1.00 71.44 136 LEU A C 1
ATOM 1111 O O . LEU A 1 136 ? 2.763 4.074 -27.893 1.00 71.44 136 LEU A O 1
ATOM 1115 N N . GLU A 1 137 ? 3.147 5.534 -26.231 1.00 73.19 137 GLU A N 1
ATOM 1116 C CA . GLU A 1 137 ? 4.045 6.408 -26.992 1.00 73.19 137 GLU A CA 1
ATOM 1117 C C . GLU A 1 137 ? 5.326 5.673 -27.410 1.00 73.19 137 GLU A C 1
ATOM 1119 O O . GLU A 1 137 ? 5.682 5.649 -28.589 1.00 73.19 137 GLU A O 1
ATOM 1124 N N . LEU A 1 138 ? 5.962 4.965 -26.474 1.00 69.31 138 LEU A N 1
ATOM 1125 C CA . LEU A 1 138 ? 7.148 4.153 -26.752 1.00 69.31 138 LEU A CA 1
ATOM 1126 C C . LEU A 1 138 ? 6.876 3.008 -27.725 1.00 69.31 138 LEU A C 1
ATOM 1128 O O . LEU A 1 138 ? 7.759 2.630 -28.495 1.00 69.31 138 LEU A O 1
ATOM 1132 N N . TRP A 1 139 ? 5.672 2.438 -27.685 1.00 67.12 139 TRP A N 1
ATOM 1133 C CA . TRP A 1 139 ? 5.280 1.369 -28.594 1.00 67.12 139 TRP A CA 1
ATOM 1134 C C . TRP A 1 139 ? 5.060 1.892 -30.015 1.00 67.12 139 TRP A C 1
ATOM 1136 O O . TRP A 1 139 ? 5.611 1.322 -30.951 1.00 67.12 139 TRP A O 1
ATOM 1146 N N . LYS A 1 140 ? 4.365 3.029 -30.169 1.00 67.88 140 LYS A N 1
ATOM 1147 C CA . LYS A 1 140 ? 4.207 3.719 -31.462 1.00 67.88 140 LYS A CA 1
ATOM 1148 C C . LYS A 1 140 ? 5.554 4.089 -32.083 1.00 67.88 140 LYS A C 1
ATOM 1150 O O . LYS A 1 140 ? 5.746 3.903 -33.278 1.00 67.88 140 LYS A O 1
ATOM 1155 N N . ASN A 1 141 ? 6.499 4.551 -31.267 1.00 64.19 141 ASN A N 1
ATOM 1156 C CA . ASN A 1 141 ? 7.828 4.960 -31.726 1.00 64.19 141 ASN A CA 1
ATOM 1157 C C . ASN A 1 141 ? 8.770 3.776 -32.032 1.00 64.19 141 ASN A C 1
ATOM 1159 O O . ASN A 1 141 ? 9.841 3.989 -32.591 1.00 64.19 141 ASN A O 1
ATOM 1163 N N . LYS A 1 142 ? 8.397 2.535 -31.681 1.00 56.00 142 LYS A N 1
ATOM 1164 C CA . LYS A 1 142 ? 9.129 1.306 -32.048 1.00 56.00 142 LYS A CA 1
ATOM 1165 C C . LYS A 1 142 ? 8.667 0.675 -33.368 1.00 56.00 142 LYS A C 1
ATOM 1167 O O . LYS A 1 142 ? 9.338 -0.242 -33.835 1.00 56.00 142 LYS A O 1
ATOM 1172 N N . GLU A 1 143 ? 7.547 1.117 -33.944 1.00 40.25 143 GLU A N 1
ATOM 1173 C CA . GLU A 1 143 ? 7.006 0.609 -35.219 1.00 40.25 143 GLU A CA 1
ATOM 1174 C C . GLU A 1 143 ? 7.455 1.419 -36.459 1.00 40.25 143 GLU A C 1
ATOM 1176 O O . GLU A 1 143 ? 6.894 1.232 -37.540 1.00 40.25 143 GLU A O 1
ATOM 1181 N N . VAL A 1 144 ? 8.479 2.278 -36.338 1.00 37.09 144 VAL A N 1
ATOM 1182 C CA . VAL A 1 144 ? 9.110 3.008 -37.461 1.00 37.09 144 VAL A CA 1
ATOM 1183 C C . VAL A 1 144 ? 10.555 2.567 -37.660 1.00 37.09 144 VAL A C 1
ATOM 1185 O O . VAL A 1 144 ? 11.294 2.499 -36.652 1.00 37.09 144 VAL A O 1
#